Protein AF-A0A953A343-F1 (afdb_monomer)

Nearest PDB structures (foldseek):
  3m21-assembly1_F  TM=4.517E-01  e=4.282E+00  Helicobacter pylori 26695
  2ruf-assembly1_A  TM=3.811E-01  e=6.071E+00  Mycothermus thermophilus

Secondary structure (DSSP, 8-state):
-EEEEEEESS---HHHHHHHHHHHHTTGGGSPTT---EEEEEEE-S--------

Solvent-accessible surface area (backbone atoms only — not comparable to full-atom values): 3608 Å² total; per-residue (Å²): 111,51,77,48,81,45,58,43,88,50,83,81,44,70,72,56,51,57,51,54,49,57,60,55,56,64,50,54,83,77,51,63,89,90,56,92,44,75,46,80,45,79,50,61,56,94,66,88,73,73,79,72,81,130

Mean predicted aligned error: 7.12 Å

Structure (mmCIF, N/CA/C/O backbone):
data_AF-A0A953A343-F1
#
_entry.id   AF-A0A953A343-F1
#
loop_
_atom_site.group_PDB
_atom_site.id
_atom_site.type_symbol
_atom_site.label_atom_id
_atom_site.label_alt_id
_atom_site.label_comp_id
_atom_site.label_asym_id
_atom_site.label_entity_id
_atom_site.label_seq_id
_atom_site.pdbx_PDB_ins_code
_atom_site.Cartn_x
_atom_site.Cartn_y
_atom_site.Cartn_z
_atom_site.occupancy
_atom_site.B_iso_or_equiv
_atom_site.auth_seq_id
_atom_site.auth_comp_id
_atom_site.auth_asym_id
_atom_site.auth_atom_id
_atom_site.pdbx_PDB_model_num
ATOM 1 N N . MET A 1 1 ? 3.632 -1.018 -11.742 1.00 80.94 1 MET A N 1
ATOM 2 C CA . MET A 1 1 ? 3.808 -1.718 -10.451 1.00 80.94 1 MET A CA 1
ATOM 3 C C . MET A 1 1 ? 2.508 -2.420 -10.066 1.00 80.94 1 MET A C 1
ATOM 5 O O . MET A 1 1 ? 1.456 -1.806 -10.192 1.00 80.94 1 MET A O 1
ATOM 9 N N . ARG A 1 2 ? 2.554 -3.684 -9.626 1.00 84.00 2 ARG A N 1
ATOM 10 C CA . ARG A 1 2 ? 1.400 -4.412 -9.058 1.00 84.00 2 ARG A CA 1
ATOM 11 C C . ARG A 1 2 ? 1.377 -4.234 -7.542 1.00 84.00 2 ARG A C 1
ATOM 13 O O . ARG A 1 2 ? 2.386 -4.513 -6.902 1.00 84.00 2 ARG A O 1
ATOM 20 N N . ILE A 1 3 ? 0.258 -3.782 -6.978 1.00 87.81 3 ILE A N 1
ATOM 21 C CA . ILE A 1 3 ? 0.114 -3.540 -5.536 1.00 87.81 3 ILE A CA 1
ATOM 22 C C . ILE A 1 3 ? -0.830 -4.589 -4.945 1.00 87.81 3 ILE A C 1
ATOM 24 O O . ILE A 1 3 ? -1.968 -4.714 -5.384 1.00 87.81 3 ILE A O 1
ATOM 28 N N . ASN A 1 4 ? -0.356 -5.318 -3.937 1.00 90.06 4 ASN A N 1
ATOM 29 C CA . ASN A 1 4 ? -1.142 -6.285 -3.180 1.00 90.06 4 ASN A CA 1
ATOM 30 C C . ASN A 1 4 ? -1.273 -5.790 -1.738 1.00 90.06 4 ASN A C 1
ATOM 32 O O . ASN A 1 4 ? -0.273 -5.727 -1.019 1.00 90.06 4 ASN A O 1
ATOM 36 N N . ILE A 1 5 ? -2.494 -5.450 -1.317 1.00 90.06 5 ILE A N 1
ATOM 37 C CA . ILE A 1 5 ? -2.782 -4.971 0.041 1.00 90.06 5 ILE A CA 1
ATOM 38 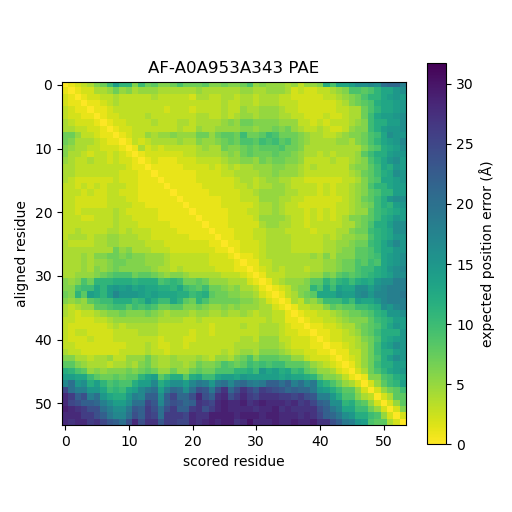C C . ILE A 1 5 ? -3.457 -6.082 0.837 1.00 90.06 5 ILE A C 1
ATOM 40 O O . ILE A 1 5 ? -4.451 -6.663 0.407 1.00 90.06 5 ILE A O 1
ATOM 44 N N . LYS A 1 6 ? -2.921 -6.355 2.023 1.00 90.38 6 LYS A N 1
ATOM 45 C CA . LYS A 1 6 ? -3.480 -7.283 3.001 1.00 90.38 6 LYS A CA 1
ATOM 46 C C . LYS A 1 6 ? -3.759 -6.538 4.299 1.00 90.38 6 LYS A C 1
ATOM 48 O O . LYS A 1 6 ? -2.913 -5.778 4.764 1.00 90.38 6 LYS A O 1
ATOM 53 N N . ALA A 1 7 ? -4.918 -6.784 4.903 1.00 88.44 7 ALA A N 1
ATOM 54 C CA . ALA A 1 7 ? -5.231 -6.281 6.235 1.00 88.44 7 ALA A CA 1
ATOM 55 C C . ALA A 1 7 ? -5.141 -7.390 7.293 1.00 88.44 7 ALA A C 1
ATOM 57 O O . ALA A 1 7 ? -5.622 -8.501 7.066 1.00 88.44 7 ALA A O 1
ATOM 58 N N . THR A 1 8 ? -4.552 -7.083 8.453 1.00 88.06 8 THR A N 1
ATOM 59 C CA . THR A 1 8 ? -4.378 -8.029 9.568 1.00 88.06 8 THR A CA 1
ATOM 60 C C . THR A 1 8 ? -4.959 -7.446 10.859 1.00 88.06 8 THR A C 1
ATOM 62 O O . THR A 1 8 ? -4.440 -6.487 11.427 1.00 88.06 8 THR A O 1
ATOM 65 N N . GLY A 1 9 ? -6.059 -8.023 11.350 1.00 80.62 9 GLY A N 1
ATOM 66 C CA . GLY A 1 9 ? -6.695 -7.589 12.604 1.00 80.62 9 GLY A CA 1
ATOM 67 C C . GLY A 1 9 ? -7.464 -6.262 12.518 1.00 80.62 9 GLY A C 1
ATOM 68 O O . GLY A 1 9 ? -7.879 -5.736 13.551 1.00 80.62 9 GLY A O 1
ATOM 69 N N . ILE A 1 10 ? -7.664 -5.735 11.306 1.00 84.75 10 ILE A N 1
ATOM 70 C CA . ILE A 1 10 ? -8.524 -4.587 10.996 1.00 84.75 10 ILE A CA 1
ATOM 71 C C . ILE A 1 10 ? -9.277 -4.829 9.692 1.00 84.75 10 ILE A C 1
ATOM 73 O O . ILE A 1 10 ? -8.854 -5.631 8.861 1.00 84.75 10 ILE A O 1
ATOM 77 N N . GLU A 1 11 ? -10.374 -4.105 9.511 1.00 87.19 11 GLU A N 1
ATOM 78 C CA . GLU A 1 11 ? -11.085 -4.064 8.241 1.00 87.19 11 GLU A CA 1
ATOM 79 C C . GLU A 1 11 ? -10.318 -3.212 7.225 1.00 87.19 11 GLU A C 1
ATOM 81 O O . GLU A 1 11 ? -9.876 -2.097 7.527 1.00 87.19 11 GLU A O 1
ATOM 86 N N . LEU A 1 12 ? -10.176 -3.739 6.008 1.00 88.31 12 LEU A N 1
ATOM 87 C CA . LEU A 1 12 ? -9.627 -2.984 4.894 1.00 88.31 12 LEU A CA 1
ATOM 88 C C . LEU A 1 12 ? -10.710 -2.057 4.337 1.00 88.31 12 LEU A C 1
ATOM 90 O O . LEU A 1 12 ? -11.476 -2.427 3.452 1.00 88.31 12 LEU A O 1
ATOM 94 N N . THR A 1 13 ? -10.785 -0.845 4.878 1.00 92.31 13 THR A N 1
ATOM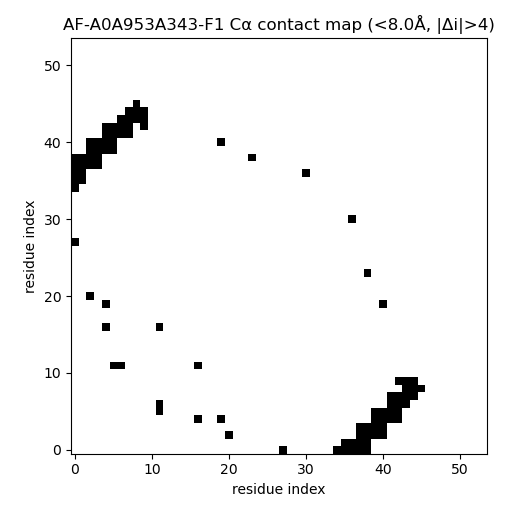 95 C CA . THR A 1 13 ? -11.717 0.168 4.370 1.00 92.31 13 THR A CA 1
ATOM 96 C C . THR A 1 13 ? -11.196 0.795 3.067 1.00 92.31 13 THR A C 1
ATOM 98 O O . THR A 1 13 ? -9.978 0.824 2.836 1.00 92.31 13 THR A O 1
ATOM 101 N N . PRO A 1 14 ? -12.079 1.371 2.227 1.00 91.25 14 PRO A N 1
ATOM 102 C CA . PRO A 1 14 ? -11.660 2.097 1.027 1.00 91.25 14 PRO A CA 1
ATOM 103 C C . PRO A 1 14 ? -10.666 3.223 1.338 1.00 91.25 14 PRO A C 1
ATOM 105 O O . PRO A 1 14 ? -9.680 3.390 0.634 1.00 91.25 14 PRO A O 1
ATOM 108 N N . ALA A 1 15 ? -10.852 3.927 2.460 1.00 91.94 15 ALA A N 1
ATOM 109 C CA . ALA A 1 15 ? -9.951 4.998 2.884 1.00 91.94 15 ALA A CA 1
ATOM 110 C C . ALA A 1 15 ? -8.521 4.506 3.180 1.00 91.94 15 ALA A C 1
ATOM 112 O O . ALA A 1 15 ? -7.550 5.188 2.851 1.00 91.94 15 ALA A O 1
ATOM 113 N N . ILE A 1 16 ? -8.378 3.325 3.793 1.00 91.25 16 ILE A N 1
ATOM 114 C CA . ILE A 1 16 ? -7.066 2.718 4.070 1.00 91.25 16 ILE A CA 1
ATOM 115 C C . ILE A 1 16 ? -6.404 2.273 2.766 1.00 91.25 16 ILE A C 1
ATOM 117 O O . ILE A 1 16 ? -5.208 2.502 2.583 1.00 91.25 16 ILE A O 1
ATOM 121 N N . THR A 1 17 ? -7.186 1.674 1.869 1.00 90.62 17 THR A N 1
ATOM 122 C CA . THR A 1 17 ? -6.718 1.211 0.556 1.00 90.62 17 THR A CA 1
ATOM 123 C C . THR A 1 17 ? -6.188 2.384 -0.265 1.00 90.62 17 THR A C 1
ATOM 125 O O . THR A 1 17 ? -5.008 2.398 -0.609 1.00 90.62 17 THR A O 1
ATOM 128 N N . ASP A 1 18 ? -7.000 3.429 -0.445 1.00 92.62 18 ASP A N 1
ATOM 129 C CA . ASP A 1 18 ? -6.625 4.652 -1.162 1.00 92.62 18 ASP A CA 1
ATOM 130 C C . ASP A 1 18 ? -5.358 5.293 -0.589 1.00 92.62 18 ASP A C 1
ATOM 132 O O . ASP A 1 18 ? -4.484 5.761 -1.325 1.00 92.62 18 ASP A O 1
ATOM 136 N N . TYR A 1 19 ? -5.240 5.339 0.740 1.00 92.56 19 TYR A N 1
ATOM 137 C CA . TYR A 1 19 ? -4.072 5.927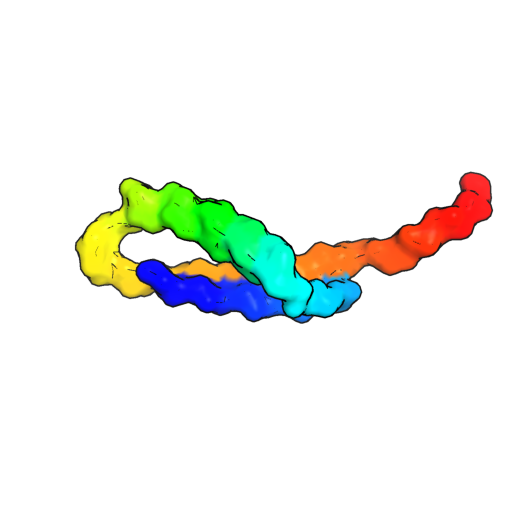 1.383 1.00 92.56 19 TYR A CA 1
ATOM 138 C C . TYR A 1 19 ? -2.806 5.099 1.136 1.00 92.56 19 TYR A C 1
ATOM 140 O O . TYR A 1 19 ? -1.766 5.658 0.778 1.00 92.56 19 TYR A O 1
ATOM 148 N N . ALA A 1 20 ? -2.886 3.778 1.308 1.00 91.06 20 ALA A N 1
ATOM 149 C CA . ALA A 1 20 ? -1.771 2.866 1.07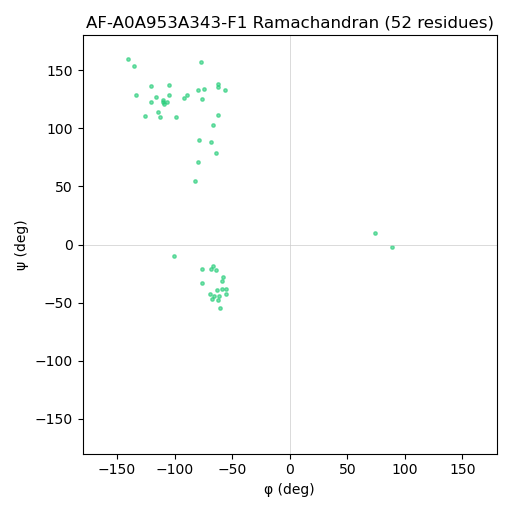6 1.00 91.06 20 ALA A CA 1
ATOM 150 C C . ALA A 1 20 ? -1.302 2.907 -0.387 1.00 91.06 20 ALA A C 1
ATOM 152 O O . ALA A 1 20 ? -0.102 3.031 -0.648 1.00 91.06 20 ALA A O 1
ATOM 153 N N . GLU A 1 21 ? -2.240 2.897 -1.335 1.00 90.31 21 GLU A N 1
ATOM 154 C CA . GLU A 1 21 ? -1.948 2.999 -2.764 1.00 90.31 21 GLU A CA 1
ATOM 155 C C . GLU A 1 21 ? -1.277 4.323 -3.114 1.00 90.31 21 GLU A C 1
ATOM 157 O O . GLU A 1 21 ? -0.227 4.318 -3.751 1.00 90.31 21 GLU A O 1
ATOM 162 N N . ARG A 1 22 ? -1.802 5.462 -2.640 1.00 91.69 22 ARG A N 1
ATOM 163 C CA . ARG A 1 22 ? -1.180 6.778 -2.875 1.00 91.69 22 ARG A CA 1
ATOM 164 C C . ARG A 1 22 ? 0.245 6.843 -2.338 1.00 91.69 22 ARG A C 1
ATOM 166 O O . ARG A 1 22 ? 1.111 7.451 -2.968 1.00 91.69 22 ARG A O 1
ATOM 173 N N . LYS A 1 23 ? 0.507 6.233 -1.178 1.00 90.44 23 LYS A N 1
ATOM 174 C CA . LYS A 1 23 ? 1.854 6.191 -0.595 1.00 90.44 23 LYS A CA 1
ATOM 175 C C . LYS A 1 23 ? 2.821 5.389 -1.449 1.00 90.44 23 LYS A C 1
ATOM 177 O O . LYS A 1 23 ? 3.931 5.856 -1.690 1.00 90.44 23 LYS A O 1
ATOM 182 N N . VAL A 1 24 ? 2.393 4.233 -1.937 1.00 88.75 24 VAL A N 1
ATOM 183 C CA . VAL A 1 24 ? 3.238 3.364 -2.756 1.00 88.75 24 VAL A CA 1
ATOM 184 C C . VAL A 1 24 ? 3.376 3.884 -4.186 1.00 88.75 24 VAL A C 1
ATOM 186 O O . VAL A 1 24 ? 4.469 3.825 -4.735 1.00 88.75 24 VAL A O 1
ATOM 189 N N . ALA A 1 25 ? 2.356 4.530 -4.749 1.00 87.31 25 ALA A N 1
ATOM 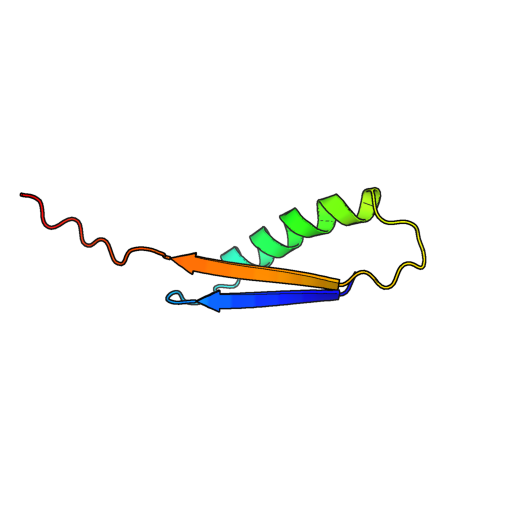190 C CA . ALA A 1 25 ? 2.425 5.192 -6.052 1.00 87.31 25 ALA A CA 1
ATOM 191 C C . ALA A 1 25 ? 3.518 6.276 -6.122 1.00 87.31 25 ALA A C 1
ATOM 193 O O . ALA A 1 25 ? 4.101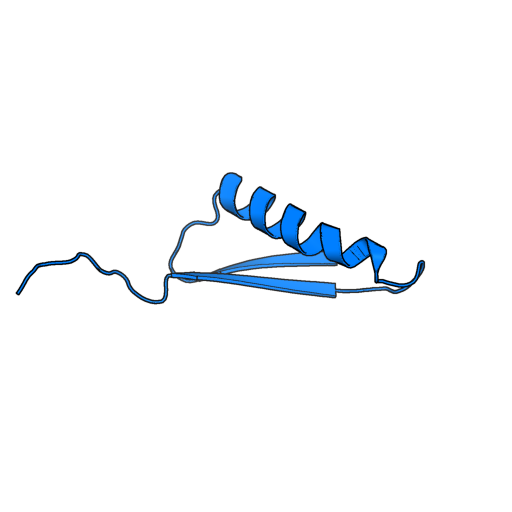 6.496 -7.180 1.00 87.31 25 ALA A O 1
ATOM 194 N N . MET A 1 26 ? 3.878 6.913 -5.000 1.00 88.25 26 MET A N 1
ATOM 195 C CA . MET A 1 26 ? 5.017 7.842 -4.970 1.00 88.25 26 MET A CA 1
ATOM 196 C C . MET A 1 26 ? 6.363 7.170 -5.266 1.00 88.25 26 MET A C 1
ATOM 198 O O . MET A 1 26 ? 7.300 7.868 -5.654 1.00 88.25 26 MET A O 1
ATOM 202 N N . LEU A 1 27 ? 6.479 5.852 -5.074 1.00 87.06 27 LEU A N 1
ATOM 203 C CA . LEU A 1 27 ? 7.684 5.088 -5.399 1.00 87.06 27 LEU A CA 1
ATOM 204 C C . LEU A 1 27 ? 7.816 4.836 -6.903 1.00 87.06 27 LEU A C 1
ATOM 206 O O . LEU A 1 27 ? 8.930 4.640 -7.377 1.00 87.06 27 LEU A O 1
ATOM 210 N N . ASP A 1 28 ? 6.720 4.920 -7.662 1.00 84.50 28 ASP A N 1
ATOM 211 C CA . ASP A 1 28 ? 6.701 4.651 -9.105 1.00 84.50 28 ASP A CA 1
ATOM 212 C C . ASP A 1 28 ? 7.653 5.579 -9.878 1.00 84.50 28 ASP A C 1
ATOM 214 O O . ASP A 1 28 ? 8.310 5.156 -10.823 1.00 84.50 28 ASP A O 1
ATOM 218 N N . LYS A 1 29 ? 7.854 6.819 -9.403 1.00 87.75 29 LYS A N 1
ATOM 219 C CA . LYS A 1 29 ? 8.814 7.771 -9.998 1.00 87.75 29 LYS A CA 1
ATOM 220 C C . LYS A 1 29 ? 10.285 7.353 -9.861 1.00 87.75 29 LYS A C 1
ATOM 222 O O . LYS A 1 29 ? 11.133 7.907 -10.553 1.00 87.75 29 LYS A O 1
ATOM 227 N N . TYR A 1 30 ? 10.590 6.432 -8.947 1.00 88.19 30 TYR A N 1
ATOM 228 C CA . TYR A 1 30 ? 11.936 5.896 -8.729 1.00 88.19 30 TYR A CA 1
ATOM 229 C C . TYR A 1 30 ? 12.135 4.526 -9.385 1.00 88.19 30 TYR A C 1
ATOM 231 O O . TYR A 1 30 ? 13.259 4.031 -9.437 1.00 88.19 30 TYR A O 1
ATOM 239 N N . ILE A 1 31 ? 11.063 3.908 -9.881 1.00 85.56 31 ILE A N 1
ATOM 240 C CA . ILE A 1 31 ? 11.113 2.608 -10.540 1.00 85.56 31 ILE A CA 1
ATOM 241 C C . ILE A 1 31 ? 11.359 2.842 -12.032 1.00 85.56 31 ILE A C 1
ATOM 243 O O . ILE A 1 31 ? 10.669 3.623 -12.688 1.00 85.56 31 ILE A O 1
ATOM 247 N N . ALA A 1 32 ? 12.363 2.164 -12.589 1.00 84.56 32 ALA A N 1
ATOM 248 C CA . ALA A 1 32 ? 12.661 2.267 -14.011 1.00 84.56 32 ALA A CA 1
ATOM 249 C C . ALA A 1 32 ? 11.476 1.758 -14.851 1.00 84.56 32 ALA A C 1
ATOM 251 O O . ALA A 1 32 ? 10.901 0.701 -14.566 1.00 84.56 32 ALA A O 1
ATOM 252 N N . ARG A 1 33 ? 11.126 2.497 -15.911 1.00 80.56 33 ARG A N 1
ATOM 253 C CA . ARG A 1 33 ? 10.051 2.110 -16.837 1.00 80.56 33 ARG A CA 1
ATOM 254 C C . ARG A 1 33 ? 10.317 0.716 -17.413 1.00 80.56 33 ARG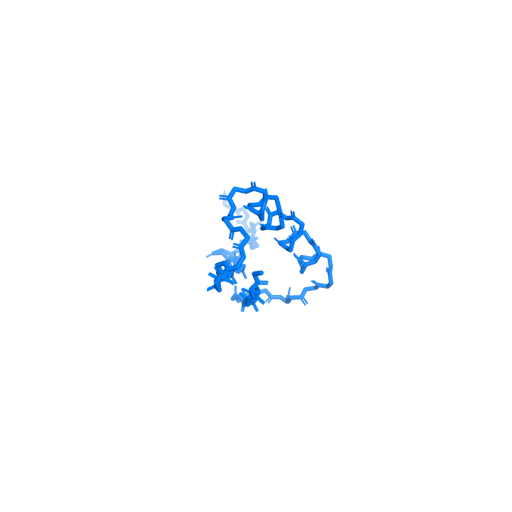 A C 1
ATOM 256 O O . ARG A 1 33 ? 11.423 0.439 -17.861 1.00 80.56 33 ARG A O 1
ATOM 263 N N . GLY A 1 34 ? 9.295 -0.139 -17.410 1.00 78.75 34 GLY A N 1
ATOM 264 C CA . GLY A 1 34 ? 9.396 -1.529 -17.876 1.00 78.75 34 GLY A CA 1
ATOM 265 C C . GLY A 1 34 ? 9.812 -2.537 -16.799 1.00 78.75 34 GLY A C 1
ATOM 266 O O . GLY A 1 34 ? 9.840 -3.731 -17.077 1.00 78.75 34 GLY A O 1
ATOM 267 N N . THR A 1 35 ? 10.086 -2.089 -15.570 1.00 81.88 35 THR A N 1
ATOM 268 C CA . THR A 1 35 ? 10.320 -2.992 -14.436 1.00 81.88 35 THR A CA 1
ATOM 269 C C . THR A 1 35 ? 8.994 -3.561 -13.944 1.00 81.88 35 THR A C 1
ATOM 271 O O . THR A 1 35 ? 8.086 -2.808 -13.579 1.00 81.88 35 THR A O 1
ATOM 274 N N . ASP A 1 36 ? 8.891 -4.888 -13.879 1.00 83.44 36 ASP A N 1
ATOM 275 C CA . ASP A 1 36 ? 7.725 -5.573 -13.314 1.00 83.44 36 ASP A CA 1
ATOM 276 C C . ASP A 1 36 ? 7.814 -5.561 -11.775 1.00 83.44 36 ASP A C 1
ATOM 278 O O . ASP A 1 36 ? 8.152 -6.540 -11.114 1.00 83.44 36 ASP A O 1
ATOM 282 N N . ALA A 1 37 ? 7.618 -4.374 -11.197 1.00 84.12 37 ALA A N 1
ATOM 283 C CA . ALA A 1 37 ? 7.712 -4.155 -9.760 1.00 84.12 37 ALA A CA 1
ATOM 284 C C . ALA A 1 37 ? 6.434 -4.613 -9.046 1.00 84.12 37 ALA A C 1
ATOM 286 O O . ALA A 1 37 ? 5.322 -4.242 -9.441 1.00 84.12 37 ALA A O 1
ATOM 287 N N . VAL A 1 38 ? 6.598 -5.365 -7.956 1.00 89.00 38 VAL A N 1
ATOM 288 C CA . VAL A 1 38 ? 5.510 -5.829 -7.087 1.00 89.00 38 VAL A CA 1
ATOM 289 C C . VAL A 1 38 ? 5.679 -5.207 -5.705 1.00 89.00 38 VAL A C 1
ATOM 291 O O . VAL A 1 38 ? 6.737 -5.334 -5.094 1.00 89.00 38 VAL A O 1
ATOM 294 N N . ALA A 1 39 ? 4.634 -4.557 -5.202 1.0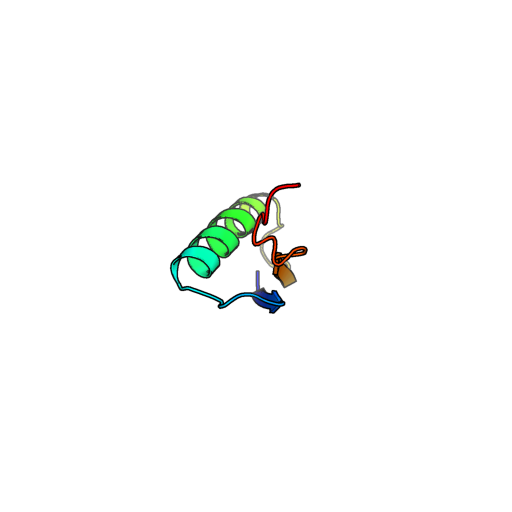0 86.56 39 ALA A N 1
ATOM 295 C CA . ALA A 1 39 ? 4.580 -4.007 -3.857 1.00 86.56 39 ALA A CA 1
ATOM 296 C C . ALA A 1 39 ? 3.591 -4.812 -3.011 1.00 86.56 39 ALA A C 1
ATOM 298 O O . ALA A 1 39 ? 2.415 -4.933 -3.358 1.00 86.56 39 ALA A O 1
ATOM 299 N N . GLN A 1 40 ? 4.070 -5.359 -1.897 1.00 91.00 40 GLN A N 1
ATOM 300 C CA . GLN A 1 40 ? 3.245 -6.052 -0.911 1.00 91.00 40 GLN A CA 1
ATOM 301 C C . GLN A 1 40 ? 3.102 -5.161 0.318 1.00 91.00 40 GLN A C 1
ATOM 303 O O . GLN A 1 40 ? 4.100 -4.746 0.906 1.00 91.00 40 GLN A O 1
ATOM 308 N N . ILE A 1 41 ? 1.863 -4.843 0.679 1.00 89.19 41 ILE A N 1
ATOM 309 C CA . ILE A 1 41 ? 1.539 -3.937 1.778 1.00 89.19 41 ILE A CA 1
ATOM 310 C C . ILE A 1 41 ? 0.695 -4.708 2.786 1.00 89.19 41 ILE A C 1
ATOM 312 O O . ILE A 1 41 ? -0.375 -5.209 2.445 1.00 89.19 41 ILE A O 1
ATOM 316 N N . GLU A 1 42 ? 1.158 -4.777 4.030 1.00 90.06 42 GLU A N 1
ATOM 317 C CA . GLU A 1 42 ? 0.379 -5.308 5.146 1.00 90.06 42 GLU A CA 1
ATOM 318 C C . GLU A 1 42 ? -0.022 -4.168 6.084 1.00 90.06 42 GLU A C 1
ATOM 320 O O . GLU A 1 42 ? 0.829 -3.452 6.612 1.00 90.06 42 GLU A O 1
ATOM 325 N N . VAL A 1 43 ? -1.328 -3.992 6.283 1.00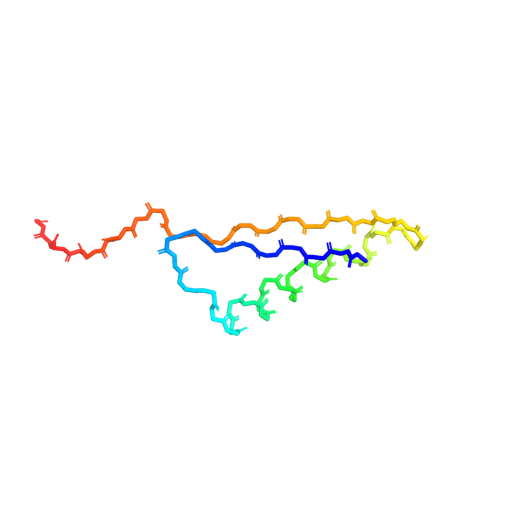 88.19 43 VAL A N 1
ATOM 326 C CA . VAL A 1 43 ? -1.885 -3.000 7.204 1.00 88.19 43 VAL A CA 1
ATOM 327 C C . VAL A 1 43 ? -2.545 -3.732 8.358 1.00 88.19 43 VAL A C 1
ATOM 329 O O . VAL A 1 43 ? -3.590 -4.359 8.205 1.00 88.19 43 VAL A O 1
ATOM 332 N N . GLY A 1 44 ? -1.939 -3.658 9.536 1.00 87.81 44 GLY A N 1
ATOM 333 C CA . GLY A 1 44 ? -2.475 -4.309 10.720 1.00 87.81 44 GLY A CA 1
ATOM 334 C C . GLY A 1 44 ? -2.437 -3.426 11.949 1.00 87.81 44 GLY A C 1
ATOM 335 O O . GLY A 1 44 ? -1.602 -2.531 12.076 1.00 87.81 44 GLY A O 1
ATOM 336 N N . LYS A 1 45 ? -3.355 -3.692 12.876 1.00 80.44 45 LYS A N 1
ATOM 337 C CA . LYS A 1 45 ? -3.340 -3.075 14.202 1.00 80.44 45 LYS A CA 1
ATOM 338 C C . LYS A 1 45 ? -2.705 -4.059 15.175 1.00 80.44 45 LYS A C 1
ATOM 340 O O . LYS A 1 45 ? -3.302 -5.078 15.504 1.00 80.44 45 LYS A O 1
ATOM 345 N N . SER A 1 46 ? -1.499 -3.741 15.637 1.00 73.44 46 SER A N 1
ATOM 346 C CA . SER A 1 46 ? -0.720 -4.600 16.538 1.00 73.44 46 SER A CA 1
ATOM 347 C C . SER A 1 46 ? -1.320 -4.725 17.944 1.00 73.44 46 SER A C 1
ATOM 349 O O . SER A 1 46 ? -1.046 -5.701 18.634 1.00 73.44 46 SER A O 1
ATOM 351 N N . THR A 1 47 ? -2.169 -3.783 18.375 1.00 74.00 47 THR A N 1
ATOM 352 C CA . THR A 1 47 ? -2.835 -3.826 19.687 1.00 74.00 47 THR A CA 1
ATOM 353 C C . THR A 1 47 ? -4.332 -3.512 19.577 1.00 74.00 47 THR A C 1
ATOM 355 O O . THR A 1 47 ? -4.739 -2.480 19.044 1.00 74.00 47 THR A O 1
ATOM 358 N N . ARG A 1 48 ? -5.208 -4.355 20.142 1.00 62.22 48 ARG A N 1
ATOM 359 C CA . ARG A 1 48 ? -6.623 -3.999 20.398 1.00 62.22 48 ARG A CA 1
ATOM 360 C C . ARG A 1 48 ? -6.726 -3.208 21.702 1.00 62.22 48 ARG A C 1
ATOM 362 O O . ARG A 1 48 ? -7.453 -3.608 22.601 1.00 62.22 48 ARG A O 1
ATOM 369 N N . HIS A 1 49 ? -5.982 -2.109 21.834 1.00 58.00 49 HIS A N 1
ATOM 370 C CA . HIS A 1 49 ? -6.028 -1.310 23.056 1.00 58.00 49 HIS A CA 1
ATOM 371 C C . HIS A 1 49 ? -7.405 -0.629 23.181 1.00 58.00 49 HIS A C 1
ATOM 373 O O . HIS A 1 49 ? -7.607 0.496 22.732 1.00 58.00 49 HIS A O 1
ATOM 379 N N . HIS A 1 50 ? -8.370 -1.315 23.795 1.00 51.22 50 HIS A N 1
ATOM 380 C CA . HIS A 1 50 ? -9.272 -0.651 24.719 1.00 51.22 50 HIS A CA 1
ATOM 381 C C . HIS A 1 50 ? -8.353 -0.253 25.870 1.00 51.22 50 HIS A C 1
ATOM 383 O O . HIS A 1 50 ? -7.865 -1.112 26.597 1.00 51.22 50 HIS A O 1
ATOM 389 N N . LYS A 1 51 ? -7.967 1.024 25.947 1.00 52.53 51 LYS A N 1
ATOM 390 C CA . LYS A 1 51 ? -7.349 1.570 27.159 1.00 52.53 51 LYS A CA 1
ATOM 391 C C . LYS A 1 51 ? -8.403 1.506 28.267 1.00 52.53 51 LYS A C 1
ATOM 393 O O . LYS A 1 51 ? -9.052 2.503 28.550 1.00 52.53 51 LYS A O 1
ATOM 398 N N . SER A 1 52 ? -8.614 0.329 28.848 1.00 53.88 52 SER A N 1
ATOM 399 C CA . SER A 1 52 ? -8.984 0.250 30.254 1.00 53.88 52 SER A CA 1
ATOM 400 C C . SER A 1 52 ? -7.784 0.848 30.979 1.00 53.88 52 SER A C 1
ATOM 402 O O . SER A 1 52 ? -6.675 0.332 30.838 1.00 53.88 52 SER A O 1
ATOM 404 N N . GLY A 1 53 ? -7.969 2.022 31.576 1.00 54.12 53 GLY A N 1
ATOM 405 C CA . GLY A 1 53 ? -6.960 2.598 32.451 1.00 54.12 53 GLY A CA 1
ATOM 406 C C . GLY A 1 53 ? -6.741 1.674 33.644 1.00 54.12 53 GLY A C 1
ATOM 407 O O . GLY A 1 53 ? -7.712 1.138 34.177 1.00 54.12 53 GLY A O 1
ATOM 408 N N . ASP A 1 54 ? -5.477 1.502 34.001 1.00 43.56 54 ASP A N 1
ATOM 409 C CA . ASP A 1 54 ? -5.033 1.360 35.386 1.00 43.56 54 ASP A CA 1
ATOM 410 C C . ASP A 1 54 ? -4.268 2.649 35.717 1.00 43.56 54 ASP A C 1
ATOM 412 O O . ASP A 1 54 ? -3.530 3.122 34.811 1.00 43.56 54 ASP A O 1
#

Sequence (54 aa):
MRINIKATGIELTPAITDYAERKVAMLDKYIARGTDAVAQIEVGKSTRHHKSGD

Foldseek 3Di:
DAEAEAEDADDPDPVNVVVVCVVVVVCVVVDDPPDPDYHYHYHYDPDPDPPPDD

pLDDT: mean 82.64, std 12.11, range [43.56, 92.62]

Radius of gyration: 15.12 Å; Cα contacts (8 Å, |Δi|>4): 48; chains: 1; bounding box: 24×16×53 Å